Protein AF-A0A7D6ZHT0-F1 (afdb_monomer)

Radius of gyration: 19.15 Å; Cα contacts (8 Å, |Δi|>4): 179; chains: 1; bounding box: 37×21×64 Å

Organism: NCBI:txid2755382

Secondary structure (DSSP, 8-state):
-HHHHHHHHHHHHHHHHHHHHHHHHHHHHHHHSPPP--HHHHHHTTHHHHHIIIIIHHHHHHHHHHHHHHHHHTSSSHHHHHHHHHHHHHHHHHHHHHHT-HHHHHH-HHHHHHHHHHHHHHHHHHHHHHHHHHHHT--HHHHHHHT--

Structure (mmCIF, N/CA/C/O backbone):
data_AF-A0A7D6ZHT0-F1
#
_entry.id   AF-A0A7D6ZHT0-F1
#
loop_
_atom_site.group_PDB
_atom_site.id
_atom_site.type_symbol
_atom_site.label_atom_id
_atom_site.label_alt_id
_atom_site.label_comp_id
_atom_site.label_asym_id
_atom_site.label_entity_id
_atom_site.label_seq_id
_atom_site.pdbx_PDB_ins_code
_atom_site.Cartn_x
_atom_site.Cartn_y
_atom_site.Cartn_z
_atom_site.occupancy
_atom_site.B_iso_or_equiv
_atom_site.auth_seq_id
_atom_site.auth_comp_id
_atom_site.auth_asym_id
_atom_site.auth_atom_id
_atom_site.pdbx_PDB_model_num
ATOM 1 N N . MET A 1 1 ? -15.022 3.829 30.082 1.00 58.12 1 MET A N 1
ATOM 2 C CA . MET A 1 1 ? -15.099 2.980 28.864 1.00 58.12 1 MET A CA 1
ATOM 3 C C . MET A 1 1 ? -14.595 3.657 27.580 1.00 58.12 1 MET A C 1
ATOM 5 O O . MET A 1 1 ? -14.120 2.932 26.717 1.00 58.12 1 MET A O 1
ATOM 9 N N . GLY A 1 2 ? -14.635 4.992 27.432 1.00 72.56 2 GLY A N 1
ATOM 10 C CA . GLY A 1 2 ? -14.223 5.669 26.185 1.00 72.56 2 GLY A CA 1
ATOM 11 C C . GLY A 1 2 ? -12.719 5.663 25.857 1.00 72.56 2 GLY A C 1
ATOM 12 O O . GLY A 1 2 ? -12.362 5.603 24.688 1.00 72.56 2 GLY A O 1
ATOM 13 N N . TYR A 1 3 ? -11.839 5.655 26.864 1.00 78.50 3 TYR A N 1
ATOM 14 C CA . TYR A 1 3 ? -10.386 5.805 26.671 1.00 78.50 3 TYR A CA 1
ATOM 15 C C . TYR A 1 3 ? -9.747 4.701 25.805 1.00 78.50 3 TYR A C 1
ATOM 17 O O . TYR A 1 3 ? -9.075 4.996 24.822 1.00 78.50 3 TYR A O 1
ATOM 25 N N . PHE A 1 4 ? -10.026 3.425 26.096 1.00 78.12 4 PHE A N 1
ATOM 26 C CA . PHE A 1 4 ? -9.473 2.295 25.330 1.00 78.12 4 PHE A CA 1
ATOM 27 C C . PHE A 1 4 ? -9.985 2.233 23.885 1.00 78.12 4 PHE A C 1
ATOM 29 O O . PHE A 1 4 ? -9.221 1.898 22.986 1.00 78.12 4 PHE A O 1
ATOM 36 N N . ARG A 1 5 ? -11.247 2.620 23.647 1.00 80.50 5 ARG A N 1
ATOM 37 C CA . ARG A 1 5 ? -11.791 2.753 22.286 1.00 80.50 5 ARG A CA 1
ATOM 38 C C . ARG A 1 5 ? -11.095 3.868 21.507 1.00 80.50 5 ARG A C 1
ATOM 40 O O . ARG A 1 5 ? -10.818 3.693 20.327 1.00 80.50 5 ARG A O 1
ATOM 47 N N . GLY A 1 6 ? -10.776 4.978 22.176 1.00 84.12 6 GLY A N 1
ATOM 48 C CA . GLY A 1 6 ? -9.984 6.062 21.596 1.00 84.12 6 GLY A CA 1
ATOM 49 C C . GLY A 1 6 ? -8.575 5.614 21.199 1.00 84.12 6 GLY A C 1
ATOM 50 O O . GLY A 1 6 ? -8.137 5.916 20.094 1.00 84.12 6 GLY A O 1
ATOM 51 N N . ILE A 1 7 ? -7.895 4.837 22.052 1.00 86.38 7 ILE A N 1
ATOM 52 C CA . ILE A 1 7 ? -6.563 4.284 21.747 1.00 86.38 7 ILE A CA 1
ATOM 53 C C . ILE A 1 7 ? -6.622 3.305 20.573 1.00 86.38 7 ILE A C 1
ATOM 55 O O . ILE A 1 7 ? -5.820 3.423 19.651 1.00 86.38 7 ILE A O 1
ATOM 59 N N . ALA A 1 8 ? -7.563 2.357 20.587 1.00 85.69 8 ALA A N 1
ATOM 60 C CA . ALA A 1 8 ? -7.713 1.388 19.504 1.00 85.69 8 ALA A CA 1
ATOM 61 C C . ALA A 1 8 ? -7.961 2.095 18.162 1.00 85.69 8 ALA A C 1
ATOM 63 O O . ALA A 1 8 ? -7.265 1.833 17.184 1.00 85.69 8 ALA A O 1
ATOM 64 N N . TYR A 1 9 ? -8.869 3.072 18.137 1.00 87.44 9 TYR A N 1
ATOM 65 C CA . TYR A 1 9 ? -9.110 3.881 16.945 1.00 87.44 9 TYR A CA 1
ATOM 66 C C . TYR A 1 9 ? -7.867 4.675 16.511 1.00 87.44 9 TYR A C 1
ATOM 68 O O . TYR A 1 9 ? -7.529 4.687 15.332 1.00 87.44 9 TYR A O 1
ATOM 76 N N . GLY A 1 10 ? -7.139 5.283 17.453 1.00 88.25 10 GLY A N 1
ATOM 77 C CA . GLY A 1 10 ? -5.895 5.998 17.161 1.00 88.25 10 GLY A CA 1
ATOM 78 C C . GLY A 1 10 ? -4.826 5.101 16.527 1.00 88.25 10 GLY A C 1
ATOM 79 O O . GLY A 1 10 ? -4.208 5.491 15.539 1.00 88.25 10 GLY A O 1
ATOM 80 N N . LEU A 1 11 ? -4.653 3.879 17.042 1.00 89.50 11 LEU A N 1
ATOM 81 C CA . LEU A 1 11 ? -3.749 2.875 16.471 1.00 89.50 11 LEU A CA 1
ATOM 82 C C . LEU A 1 11 ? -4.195 2.457 15.066 1.00 89.50 11 LEU A C 1
ATOM 84 O O . LEU A 1 11 ? -3.386 2.436 14.146 1.00 89.50 11 LEU A O 1
ATOM 88 N N . GLN A 1 12 ? -5.483 2.187 14.870 1.00 89.19 12 GLN A N 1
ATOM 89 C CA . GLN A 1 12 ? -6.032 1.844 13.558 1.00 89.19 12 GLN A CA 1
ATOM 90 C C . GLN A 1 12 ? -5.763 2.951 12.525 1.00 89.19 12 GLN A C 1
ATOM 92 O O . GLN A 1 12 ? -5.231 2.679 11.450 1.00 89.19 12 GLN A O 1
ATOM 97 N N . VAL A 1 13 ? -6.070 4.205 12.868 1.00 91.38 13 VAL A N 1
ATOM 98 C CA . VAL A 1 13 ? -5.826 5.371 12.007 1.00 91.38 13 VAL A CA 1
ATOM 99 C C . VAL A 1 13 ? -4.336 5.519 11.699 1.00 91.38 13 VAL A C 1
ATOM 101 O O . VAL A 1 13 ? -3.974 5.734 10.543 1.00 91.38 13 VAL A O 1
ATOM 104 N N . ALA A 1 14 ? -3.464 5.349 12.697 1.00 92.19 14 ALA A N 1
ATOM 105 C CA . ALA A 1 14 ? -2.019 5.379 12.492 1.00 92.19 14 ALA A CA 1
ATOM 106 C C . ALA A 1 14 ? -1.557 4.275 11.528 1.00 92.19 14 ALA A C 1
ATOM 108 O O . ALA A 1 14 ? -0.835 4.565 10.577 1.00 92.19 14 ALA A O 1
ATOM 109 N N . GLY A 1 15 ? -2.019 3.034 11.714 1.00 87.62 15 GLY A N 1
ATOM 110 C CA . GLY A 1 15 ? -1.731 1.917 10.810 1.00 87.62 15 GLY A CA 1
ATOM 111 C C . GLY A 1 15 ? -2.152 2.216 9.369 1.00 87.62 15 GLY A C 1
ATOM 112 O O . GLY A 1 15 ? -1.363 2.031 8.444 1.00 87.62 15 GLY A O 1
ATOM 113 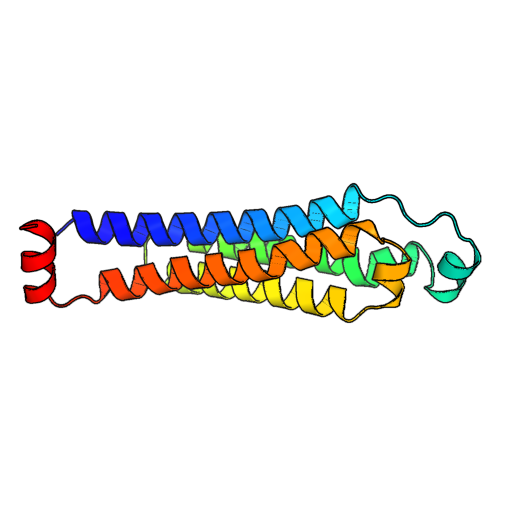N N . THR A 1 16 ? -3.350 2.773 9.178 1.00 91.75 16 THR A N 1
ATOM 114 C CA . THR A 1 16 ? -3.842 3.198 7.860 1.00 91.75 16 THR A CA 1
ATOM 115 C C . THR A 1 16 ? -2.935 4.249 7.219 1.00 91.75 16 THR A C 1
ATOM 117 O O . THR A 1 16 ? -2.551 4.102 6.060 1.00 91.75 16 THR A O 1
ATOM 120 N N . TRP A 1 17 ? -2.536 5.287 7.960 1.00 94.75 17 TRP A N 1
ATOM 121 C CA . TRP A 1 17 ? -1.643 6.323 7.431 1.00 94.75 17 TRP A CA 1
ATOM 122 C C . TRP A 1 17 ? -0.250 5.794 7.087 1.00 94.75 17 TRP A C 1
ATOM 124 O O . TRP A 1 17 ? 0.321 6.213 6.081 1.00 94.75 17 TRP A O 1
ATOM 134 N N . ILE A 1 18 ? 0.283 4.845 7.863 1.00 92.56 18 ILE A N 1
ATOM 135 C CA . ILE A 1 18 ? 1.560 4.187 7.552 1.00 92.56 18 ILE A CA 1
ATOM 136 C C . ILE A 1 18 ? 1.443 3.393 6.241 1.00 92.56 18 ILE A C 1
ATOM 138 O O . ILE A 1 18 ? 2.337 3.480 5.399 1.00 92.56 18 ILE A O 1
ATOM 142 N N . ALA A 1 19 ? 0.334 2.675 6.021 1.00 90.44 19 ALA A N 1
ATOM 143 C CA . ALA A 1 19 ? 0.094 1.958 4.766 1.00 90.44 19 ALA A CA 1
ATOM 144 C C . ALA A 1 19 ? 0.001 2.916 3.565 1.00 90.44 19 ALA A C 1
ATOM 146 O O . ALA A 1 19 ? 0.626 2.678 2.530 1.00 90.44 19 ALA A O 1
ATOM 147 N N . VAL A 1 20 ? -0.716 4.036 3.717 1.00 93.31 20 VAL A N 1
ATOM 148 C CA . VAL A 1 20 ? -0.814 5.089 2.690 1.00 93.31 20 VAL A CA 1
ATOM 149 C C . VAL A 1 20 ? 0.556 5.699 2.393 1.00 93.31 20 VAL A C 1
ATOM 151 O O . VAL A 1 20 ? 0.905 5.879 1.227 1.00 93.31 20 VAL A O 1
ATOM 154 N N . ALA A 1 21 ? 1.368 5.969 3.417 1.00 92.06 21 ALA A N 1
ATOM 155 C CA . ALA A 1 21 ? 2.731 6.462 3.239 1.00 92.06 21 ALA A CA 1
ATOM 156 C C . ALA A 1 21 ? 3.615 5.448 2.492 1.00 92.06 21 ALA A C 1
ATOM 158 O O . ALA A 1 21 ? 4.396 5.836 1.622 1.00 92.06 21 ALA A O 1
ATOM 159 N N . GLY A 1 22 ? 3.453 4.151 2.777 1.00 90.44 22 GLY A N 1
ATOM 160 C CA . GLY A 1 22 ? 4.093 3.073 2.025 1.00 90.44 22 GLY A CA 1
ATOM 161 C C . GLY A 1 22 ? 3.716 3.105 0.542 1.00 90.44 22 GLY A C 1
ATOM 162 O O . GLY A 1 22 ? 4.593 3.148 -0.318 1.00 90.44 22 GLY A O 1
ATOM 163 N N . TRP A 1 23 ? 2.420 3.186 0.229 1.00 94.88 23 TRP A N 1
ATOM 164 C CA . TRP A 1 23 ? 1.944 3.309 -1.153 1.00 94.88 23 TRP A CA 1
ATOM 165 C C . TRP A 1 23 ? 2.467 4.568 -1.862 1.00 94.88 23 TRP A C 1
ATOM 167 O O . TRP A 1 23 ? 2.850 4.528 -3.035 1.00 94.88 23 TRP A O 1
ATOM 177 N N . GLY A 1 24 ? 2.521 5.685 -1.134 1.00 92.12 24 GLY A N 1
ATOM 178 C CA . GLY A 1 24 ? 3.073 6.949 -1.611 1.00 92.12 24 GLY A CA 1
ATOM 179 C C . GLY A 1 24 ? 4.560 6.852 -1.948 1.00 92.12 24 GLY A C 1
ATOM 180 O O . GLY A 1 24 ? 4.980 7.412 -2.955 1.00 92.12 24 GLY A O 1
ATOM 181 N N . ARG A 1 25 ? 5.353 6.092 -1.179 1.00 91.25 25 ARG A N 1
ATOM 182 C CA . ARG A 1 25 ? 6.766 5.838 -1.508 1.00 91.25 25 ARG A CA 1
ATOM 183 C C . ARG A 1 25 ? 6.947 5.043 -2.791 1.00 91.25 25 ARG A C 1
ATOM 185 O O . ARG A 1 25 ? 7.825 5.389 -3.576 1.00 91.25 25 ARG A O 1
ATOM 192 N N . ILE A 1 26 ? 6.109 4.034 -3.034 1.00 89.88 26 ILE A N 1
ATOM 193 C CA . ILE A 1 26 ? 6.124 3.308 -4.313 1.00 89.88 26 ILE A CA 1
ATOM 194 C C . ILE A 1 26 ? 5.849 4.286 -5.460 1.00 89.88 26 ILE A C 1
ATOM 196 O O . ILE A 1 26 ? 6.611 4.330 -6.422 1.00 89.88 26 ILE A O 1
ATOM 200 N N . GLY A 1 27 ? 4.817 5.125 -5.327 1.00 90.31 27 GLY A N 1
ATOM 201 C CA . GLY A 1 27 ? 4.508 6.164 -6.314 1.00 90.31 27 GLY A CA 1
ATOM 202 C C . GLY A 1 27 ? 5.665 7.145 -6.510 1.00 90.31 27 GLY A C 1
ATOM 203 O O . GLY A 1 27 ? 6.093 7.398 -7.630 1.00 90.31 27 GLY A O 1
ATOM 204 N N . MET A 1 28 ? 6.258 7.647 -5.431 1.00 88.12 28 MET A N 1
ATOM 205 C CA . MET A 1 28 ? 7.421 8.527 -5.523 1.00 88.12 28 MET A CA 1
ATOM 206 C C . MET A 1 28 ? 8.572 7.842 -6.272 1.00 88.12 28 MET A C 1
ATOM 208 O O . MET A 1 28 ? 9.134 8.434 -7.189 1.00 88.12 28 MET A O 1
ATOM 212 N N . GLY A 1 29 ? 8.876 6.582 -5.957 1.00 85.81 29 GLY A N 1
ATOM 213 C CA . GLY A 1 29 ? 9.887 5.798 -6.663 1.00 85.81 29 GLY A CA 1
ATOM 214 C C . GLY A 1 29 ? 9.595 5.641 -8.154 1.00 85.81 29 GLY A C 1
ATOM 215 O O . GLY A 1 29 ? 10.514 5.759 -8.958 1.00 85.81 29 GLY A O 1
ATOM 216 N N . LEU A 1 30 ? 8.333 5.444 -8.537 1.00 86.12 30 LEU A N 1
ATOM 217 C CA . LEU A 1 30 ? 7.942 5.327 -9.942 1.00 86.12 30 LEU A CA 1
ATOM 218 C C . LEU A 1 30 ? 8.100 6.656 -10.692 1.00 86.12 30 LEU A C 1
ATOM 220 O O . LEU A 1 30 ? 8.762 6.691 -11.720 1.00 86.12 30 LEU A O 1
ATOM 224 N N . TRP A 1 31 ? 7.555 7.757 -10.169 1.00 85.94 31 TRP A N 1
ATOM 225 C CA . TRP A 1 31 ? 7.499 9.032 -10.901 1.00 85.94 31 TRP A CA 1
ATOM 226 C C . TRP A 1 31 ? 8.738 9.922 -10.761 1.00 85.94 31 TRP A C 1
ATOM 228 O O . TRP A 1 31 ? 8.942 10.798 -11.600 1.00 85.94 31 TRP A O 1
ATOM 238 N N . THR A 1 32 ? 9.547 9.758 -9.710 1.00 84.88 32 THR A N 1
ATOM 239 C CA . THR A 1 32 ? 10.708 10.641 -9.466 1.00 84.88 32 THR A CA 1
ATOM 240 C C . THR A 1 32 ? 12.043 10.019 -9.861 1.00 84.88 32 THR A C 1
ATOM 242 O O . THR A 1 32 ? 13.010 10.748 -10.095 1.00 84.88 32 THR A O 1
ATOM 245 N N . THR A 1 33 ? 12.111 8.691 -9.984 1.00 82.19 33 THR A N 1
ATOM 246 C CA . THR A 1 33 ? 13.336 8.011 -10.412 1.00 82.19 33 THR A CA 1
ATOM 247 C C . THR A 1 33 ? 13.508 8.158 -11.917 1.00 82.19 33 THR A C 1
ATOM 249 O O . THR A 1 33 ? 12.595 7.883 -12.694 1.00 82.19 33 THR A O 1
ATOM 252 N N . ARG A 1 34 ? 14.700 8.580 -12.345 1.00 78.75 34 ARG A N 1
ATOM 253 C CA . ARG A 1 34 ? 15.022 8.660 -13.770 1.00 78.75 34 ARG A CA 1
ATOM 254 C C . ARG A 1 34 ? 15.256 7.254 -14.331 1.00 78.75 34 ARG A C 1
ATOM 256 O O . ARG A 1 34 ? 16.009 6.498 -13.714 1.00 78.75 34 ARG A O 1
ATOM 263 N N . PRO A 1 35 ? 14.661 6.919 -15.487 1.00 78.38 35 PRO A N 1
ATOM 264 C CA . PRO A 1 35 ? 15.022 5.723 -16.232 1.00 78.38 35 PRO A CA 1
ATOM 265 C C . PRO A 1 35 ? 16.516 5.686 -16.554 1.00 78.38 35 PRO A C 1
ATOM 267 O O . PRO A 1 35 ? 17.141 6.737 -16.737 1.00 78.38 35 PRO A O 1
ATOM 270 N N . THR A 1 36 ? 17.084 4.486 -16.660 1.00 74.69 36 THR A N 1
ATOM 271 C CA . THR A 1 36 ? 18.435 4.324 -17.206 1.00 74.69 36 THR A CA 1
ATOM 272 C C . THR A 1 36 ? 18.507 4.860 -18.640 1.00 74.69 36 THR A C 1
ATOM 274 O O . THR A 1 36 ? 17.579 4.685 -19.426 1.00 74.69 36 THR A O 1
ATOM 277 N N . ALA A 1 37 ? 19.615 5.520 -18.984 1.00 70.88 37 ALA A N 1
ATOM 278 C CA . ALA A 1 37 ? 19.878 6.015 -20.338 1.00 70.88 37 ALA A CA 1
ATOM 279 C C . ALA A 1 37 ? 20.547 4.957 -21.238 1.00 70.88 37 ALA A C 1
ATOM 281 O O . ALA A 1 37 ? 20.950 5.275 -22.354 1.00 70.88 37 ALA 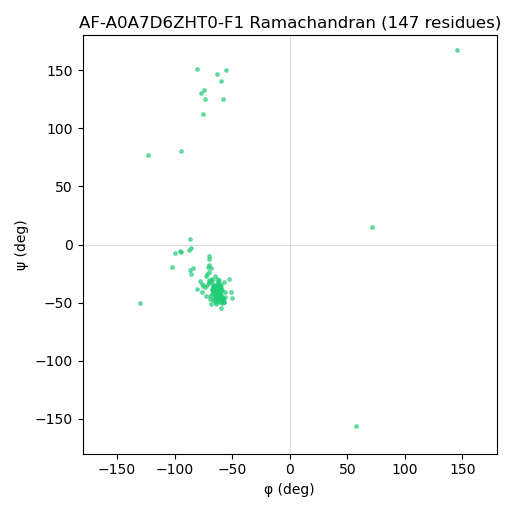A O 1
ATOM 282 N N . ASP A 1 38 ? 20.708 3.727 -20.739 1.00 77.00 38 ASP A N 1
ATOM 283 C CA . ASP A 1 38 ? 21.318 2.619 -21.470 1.00 77.00 38 ASP A CA 1
ATOM 284 C C . ASP A 1 38 ? 20.344 2.053 -22.529 1.00 77.00 38 ASP A C 1
ATOM 286 O O . ASP A 1 38 ? 19.332 1.443 -22.159 1.00 77.00 38 ASP A O 1
ATOM 290 N N . PRO A 1 39 ? 20.635 2.209 -23.836 1.00 69.62 39 PRO A N 1
ATOM 291 C CA . PRO A 1 39 ? 19.754 1.759 -24.912 1.00 69.62 39 PRO A CA 1
ATOM 292 C C . PRO A 1 39 ? 19.553 0.240 -24.941 1.00 69.62 39 PRO A C 1
ATOM 294 O O . PRO A 1 39 ? 18.499 -0.225 -25.367 1.00 69.62 39 PRO A O 1
ATOM 297 N N . LEU A 1 40 ? 20.543 -0.544 -24.495 1.00 74.56 40 LEU A N 1
ATOM 298 C CA . LEU A 1 40 ? 20.452 -2.009 -24.501 1.00 74.56 40 LEU A CA 1
ATOM 299 C C . LEU A 1 40 ? 19.394 -2.498 -23.507 1.00 74.56 40 LEU A C 1
ATOM 301 O O . LEU A 1 40 ? 18.565 -3.339 -23.849 1.00 74.56 40 LEU A O 1
ATOM 305 N N . ARG A 1 41 ? 19.358 -1.900 -22.311 1.00 67.62 41 ARG A N 1
ATOM 306 C CA . ARG A 1 41 ? 18.355 -2.220 -21.283 1.00 67.62 41 ARG A CA 1
ATOM 307 C C . ARG A 1 41 ? 16.953 -1.747 -21.652 1.00 67.62 41 ARG A C 1
ATOM 309 O O . ARG A 1 41 ? 15.978 -2.403 -21.289 1.00 67.62 41 ARG A O 1
ATOM 316 N N . ASP A 1 42 ? 16.844 -0.633 -22.375 1.00 69.62 42 ASP A N 1
ATOM 317 C CA . ASP A 1 42 ? 15.557 -0.143 -22.875 1.00 69.62 42 ASP A CA 1
ATOM 318 C C . ASP A 1 42 ? 14.981 -1.095 -23.944 1.00 69.62 42 ASP A C 1
ATOM 320 O O . ASP A 1 42 ? 13.796 -1.413 -23.899 1.00 69.62 42 ASP A O 1
ATOM 324 N N . LEU A 1 43 ? 15.802 -1.656 -24.843 1.00 69.81 43 LEU A N 1
ATOM 325 C CA . LEU A 1 43 ? 15.322 -2.631 -25.835 1.00 69.81 43 LEU A CA 1
ATOM 326 C C . LEU A 1 43 ? 14.991 -4.010 -25.235 1.00 69.81 43 LEU A C 1
ATOM 328 O O . LEU A 1 43 ? 13.952 -4.578 -25.571 1.00 69.81 43 LEU A O 1
ATOM 332 N N . GLU A 1 44 ? 15.835 -4.554 -24.354 1.00 67.00 44 GLU A N 1
ATOM 333 C CA . GLU A 1 44 ? 15.631 -5.894 -23.769 1.00 67.00 44 GLU A CA 1
ATOM 334 C C . GLU A 1 44 ? 14.411 -5.962 -22.838 1.00 67.00 44 GLU A C 1
ATOM 336 O O . GLU A 1 44 ? 13.743 -6.994 -22.752 1.00 67.00 44 GLU A O 1
ATOM 341 N N . GLY A 1 45 ? 14.082 -4.857 -22.164 1.00 58.50 45 GLY A N 1
ATOM 342 C CA . GLY A 1 45 ? 12.947 -4.773 -21.246 1.00 58.50 45 GLY A CA 1
ATOM 343 C C . GLY A 1 45 ? 11.601 -4.448 -21.899 1.00 58.50 45 GLY A C 1
ATOM 344 O O . GLY A 1 45 ? 10.605 -4.379 -21.183 1.00 58.50 45 GLY A O 1
ATOM 345 N N . GLY A 1 46 ? 11.544 -4.208 -23.217 1.00 65.94 46 GLY A N 1
ATOM 346 C CA . GLY A 1 46 ? 10.366 -3.624 -23.886 1.00 65.94 46 GLY A CA 1
ATOM 347 C C . GLY A 1 46 ? 10.148 -2.134 -23.567 1.00 65.94 46 GLY A C 1
ATOM 348 O O . GLY A 1 46 ? 9.064 -1.587 -23.795 1.00 65.94 46 GLY A O 1
ATOM 349 N N . GLY A 1 47 ? 11.183 -1.502 -23.016 1.00 70.56 47 GLY A N 1
ATOM 350 C CA . GLY A 1 47 ? 11.324 -0.085 -22.724 1.00 70.56 47 GLY A CA 1
ATOM 351 C C . GLY A 1 47 ? 10.265 0.517 -21.812 1.00 70.56 47 GLY A C 1
ATOM 352 O O . GLY A 1 47 ? 9.588 -0.158 -21.026 1.00 70.56 47 GLY A O 1
ATOM 353 N N . SER A 1 48 ? 10.097 1.831 -21.952 1.00 72.25 48 SER A N 1
ATOM 354 C CA . SER A 1 48 ? 9.087 2.614 -21.227 1.00 72.25 48 SER A CA 1
ATOM 355 C C . SER A 1 48 ? 7.661 2.050 -21.349 1.00 72.25 48 SER A C 1
ATOM 357 O O . SER A 1 48 ? 6.874 2.168 -20.409 1.00 72.25 48 SER A O 1
ATOM 359 N N . PHE A 1 49 ? 7.328 1.381 -22.460 1.00 76.12 49 PHE A N 1
ATOM 360 C CA . PHE A 1 49 ? 6.010 0.783 -22.679 1.00 76.12 49 PHE A CA 1
ATOM 361 C C . PHE A 1 49 ? 5.756 -0.426 -21.771 1.00 76.12 49 PHE A C 1
ATOM 363 O O . PHE A 1 49 ? 4.709 -0.505 -21.124 1.00 76.12 49 PHE A O 1
ATOM 370 N N . ALA A 1 50 ? 6.712 -1.352 -21.665 1.00 77.25 50 ALA A N 1
ATOM 371 C CA . ALA A 1 50 ? 6.575 -2.505 -20.781 1.00 77.25 50 ALA A CA 1
ATOM 372 C C . ALA A 1 50 ? 6.501 -2.084 -19.307 1.00 77.25 50 ALA A C 1
ATOM 374 O O . ALA A 1 50 ? 5.683 -2.621 -18.561 1.00 77.25 50 ALA A O 1
ATOM 375 N N . ALA A 1 51 ? 7.290 -1.087 -18.893 1.00 76.00 51 ALA A N 1
ATOM 376 C CA . ALA A 1 51 ? 7.187 -0.510 -17.554 1.00 76.00 51 ALA A CA 1
ATOM 377 C C . ALA A 1 51 ? 5.812 0.147 -17.317 1.00 76.00 51 ALA A C 1
ATOM 379 O O . ALA A 1 51 ? 5.196 -0.066 -16.267 1.00 76.00 51 ALA A O 1
ATOM 380 N N . ALA A 1 52 ? 5.290 0.889 -18.301 1.00 79.88 52 ALA A N 1
ATOM 381 C CA . ALA A 1 52 ? 3.977 1.527 -18.223 1.00 79.88 52 ALA A CA 1
ATOM 382 C C . ALA A 1 52 ? 2.840 0.506 -18.046 1.00 79.88 52 ALA A C 1
ATOM 384 O O . ALA A 1 52 ? 1.994 0.656 -17.164 1.00 79.88 52 ALA A O 1
ATOM 385 N N . VAL A 1 53 ? 2.839 -0.565 -18.842 1.00 84.12 53 VAL A N 1
ATOM 386 C CA . VAL A 1 53 ? 1.778 -1.582 -18.804 1.00 84.12 53 VAL A CA 1
ATOM 387 C C . VAL A 1 53 ? 1.917 -2.508 -17.598 1.00 84.12 53 VAL A C 1
ATOM 389 O O . VAL A 1 53 ? 0.914 -2.843 -16.973 1.00 84.12 53 VAL A O 1
ATOM 392 N N . GLN A 1 54 ? 3.136 -2.924 -17.245 1.00 85.75 54 GLN A N 1
ATOM 393 C CA . GLN A 1 54 ? 3.335 -3.907 -16.178 1.00 85.75 54 GLN A CA 1
ATOM 394 C C . GLN A 1 54 ? 3.360 -3.301 -14.779 1.00 85.75 54 GLN A C 1
ATOM 396 O O . GLN A 1 54 ? 3.147 -4.040 -13.829 1.00 85.75 54 GLN A O 1
ATOM 401 N N . VAL A 1 55 ? 3.620 -2.001 -14.612 1.00 87.06 55 VAL A N 1
ATOM 402 C CA . VAL A 1 55 ? 3.751 -1.414 -13.267 1.00 87.06 55 VAL A CA 1
ATOM 403 C C . VAL A 1 55 ? 2.905 -0.167 -13.085 1.00 87.06 55 VAL A C 1
ATOM 405 O O . VAL A 1 55 ? 2.128 -0.123 -12.134 1.00 87.06 55 VAL A O 1
ATOM 408 N N . TYR A 1 56 ? 2.972 0.812 -13.992 1.00 88.69 56 TYR A N 1
ATOM 409 C CA . TYR A 1 56 ? 2.194 2.048 -13.827 1.00 88.69 56 TYR A CA 1
ATOM 410 C C . TYR A 1 56 ? 0.688 1.803 -13.900 1.00 88.69 56 TYR A C 1
ATOM 412 O O . TYR A 1 56 ? -0.052 2.298 -13.052 1.00 88.69 56 TYR A O 1
ATOM 420 N N . LEU A 1 57 ? 0.219 1.026 -14.877 1.00 91.25 57 LEU A N 1
ATOM 421 C CA . LEU A 1 57 ? -1.207 0.746 -15.026 1.00 91.25 57 LEU A CA 1
ATOM 422 C C . LEU A 1 57 ? -1.762 -0.037 -13.812 1.00 91.25 57 LEU A C 1
ATOM 424 O O . LEU A 1 57 ? -2.728 0.433 -13.208 1.00 91.25 57 LEU A O 1
ATOM 428 N N . PRO A 1 58 ? -1.138 -1.146 -13.362 1.00 92.62 58 PRO A N 1
ATOM 429 C CA . PRO A 1 58 ? -1.502 -1.807 -12.111 1.00 92.62 58 PRO A CA 1
ATOM 430 C C . PRO A 1 58 ? -1.444 -0.886 -10.895 1.00 92.62 58 PRO A C 1
ATOM 432 O O . PRO A 1 58 ? -2.353 -0.929 -10.074 1.00 92.62 58 PRO A O 1
ATOM 435 N N . TYR A 1 59 ? -0.427 -0.026 -10.787 1.00 93.25 59 TYR A N 1
ATOM 436 C CA . TYR A 1 59 ? -0.338 0.944 -9.699 1.00 93.25 59 TYR A CA 1
ATOM 437 C C . TYR A 1 59 ? -1.531 1.907 -9.704 1.00 93.25 59 TYR A C 1
ATOM 439 O O . TYR A 1 59 ? -2.131 2.147 -8.661 1.00 93.25 59 TYR A O 1
ATOM 447 N N . LEU A 1 60 ? -1.935 2.442 -10.858 1.00 93.56 60 LEU A N 1
ATOM 448 C CA . LEU A 1 60 ? -3.088 3.345 -10.945 1.00 93.56 60 LEU A CA 1
ATOM 449 C C . LEU A 1 60 ? -4.398 2.637 -10.581 1.00 93.56 60 LEU A C 1
ATOM 451 O O . LEU A 1 60 ? -5.191 3.172 -9.806 1.00 93.56 60 LEU A O 1
ATOM 455 N N . VAL A 1 61 ? -4.601 1.416 -11.080 1.00 94.44 61 VAL A N 1
ATOM 456 C CA . VAL A 1 61 ? -5.787 0.608 -10.758 1.00 94.44 61 VAL A CA 1
ATOM 457 C C . VAL A 1 61 ? -5.832 0.290 -9.262 1.00 94.44 61 VAL A C 1
ATOM 459 O O . VAL A 1 61 ? -6.844 0.522 -8.601 1.00 94.44 61 VAL A O 1
ATOM 462 N N . LEU A 1 62 ? -4.719 -0.177 -8.699 1.00 94.75 62 LEU A N 1
ATOM 463 C CA . LEU A 1 62 ? -4.627 -0.513 -7.282 1.00 94.75 62 LEU A CA 1
ATOM 464 C C . LEU A 1 62 ? -4.655 0.718 -6.379 1.00 94.75 62 LEU A C 1
ATOM 466 O O . LEU A 1 62 ? -5.089 0.598 -5.240 1.00 94.75 62 LEU A O 1
ATOM 470 N N . SER A 1 63 ? -4.284 1.904 -6.867 1.00 94.25 63 SER A N 1
ATOM 471 C CA . SER A 1 63 ? -4.404 3.148 -6.098 1.00 94.25 63 SER A CA 1
ATOM 472 C C . SER A 1 63 ? -5.854 3.429 -5.715 1.00 94.25 63 SER A C 1
ATOM 474 O O . SER A 1 63 ? -6.108 3.858 -4.593 1.00 94.25 63 SER A O 1
ATOM 476 N N . ALA A 1 64 ? -6.816 3.122 -6.592 1.00 94.38 64 ALA A N 1
ATOM 477 C CA . ALA A 1 64 ? -8.234 3.221 -6.255 1.00 94.38 64 ALA A CA 1
ATOM 478 C C . ALA A 1 64 ? -8.625 2.221 -5.151 1.00 94.38 64 ALA A C 1
ATOM 480 O O . ALA A 1 64 ? -9.336 2.581 -4.212 1.00 94.38 64 ALA A O 1
ATOM 481 N N . CYS A 1 65 ? -8.113 0.987 -5.212 1.00 94.62 65 CYS A N 1
ATOM 482 C CA . CYS A 1 65 ? -8.335 -0.021 -4.172 1.00 94.62 65 CYS A CA 1
ATOM 483 C C . CYS A 1 65 ? -7.717 0.393 -2.828 1.00 94.62 65 CYS A C 1
ATOM 485 O O . CYS A 1 65 ? -8.386 0.319 -1.799 1.00 94.62 65 CYS A O 1
ATOM 487 N N . VAL A 1 66 ? -6.468 0.869 -2.831 1.00 92.94 66 VAL A N 1
ATOM 488 C CA . VAL A 1 66 ? -5.767 1.364 -1.638 1.00 92.94 66 VAL A CA 1
ATOM 489 C C . VAL A 1 66 ? -6.492 2.574 -1.059 1.00 92.94 66 VAL A C 1
ATOM 491 O O . VAL A 1 66 ? -6.682 2.629 0.151 1.00 92.94 66 VAL A O 1
ATOM 494 N N . ALA A 1 67 ? -6.968 3.503 -1.892 1.00 94.38 67 ALA A N 1
ATOM 495 C CA . ALA A 1 67 ? -7.768 4.638 -1.440 1.00 94.38 67 ALA A CA 1
ATOM 496 C C . ALA A 1 67 ? -9.082 4.184 -0.785 1.00 94.38 67 ALA A C 1
ATOM 498 O O . ALA A 1 67 ? -9.421 4.660 0.296 1.00 94.38 67 ALA A O 1
ATOM 499 N N . GLY A 1 68 ? -9.793 3.223 -1.385 1.00 95.75 68 GLY A N 1
ATOM 500 C CA . GLY A 1 68 ? -11.009 2.648 -0.804 1.00 95.75 68 GLY A CA 1
ATOM 501 C C . GLY A 1 68 ? -10.756 1.971 0.546 1.00 95.75 68 GLY A C 1
ATOM 502 O O . GLY A 1 68 ? -11.483 2.216 1.509 1.00 95.75 68 GLY A O 1
ATOM 503 N N . LEU A 1 69 ? -9.688 1.174 0.645 1.00 92.88 69 LEU A N 1
ATOM 504 C CA . LEU A 1 69 ? -9.270 0.527 1.892 1.00 92.88 69 LEU A CA 1
ATOM 505 C C . LEU A 1 69 ? -8.803 1.539 2.941 1.00 92.88 69 LEU A C 1
ATOM 507 O O . LEU A 1 69 ? -9.087 1.354 4.119 1.00 92.88 69 LEU A O 1
ATOM 511 N N . ALA A 1 70 ? -8.144 2.624 2.532 1.00 92.50 70 ALA A N 1
ATOM 512 C CA . ALA A 1 70 ? -7.742 3.696 3.430 1.00 92.50 70 ALA A CA 1
ATOM 513 C C . ALA A 1 70 ? -8.962 4.429 3.993 1.00 92.50 70 ALA A C 1
ATOM 515 O O . ALA A 1 70 ? -9.073 4.577 5.205 1.00 92.50 70 ALA A O 1
ATOM 516 N N . VAL A 1 71 ? -9.923 4.815 3.147 1.00 94.88 71 VAL A N 1
ATOM 517 C CA . VAL A 1 71 ? -11.177 5.438 3.599 1.00 94.88 71 VAL A CA 1
ATOM 518 C C . VAL A 1 71 ? -11.921 4.506 4.554 1.00 94.88 71 VAL A C 1
ATOM 520 O O . VAL A 1 71 ? -12.305 4.933 5.640 1.00 94.88 71 VAL A O 1
ATOM 523 N N . ALA A 1 72 ? -12.058 3.223 4.207 1.00 92.31 72 ALA A N 1
ATOM 524 C CA . ALA A 1 72 ? -12.670 2.230 5.086 1.00 92.31 72 ALA A CA 1
ATOM 525 C C . ALA A 1 72 ? -11.897 2.079 6.409 1.00 92.31 72 ALA A C 1
ATOM 527 O O . ALA A 1 72 ? -12.512 2.061 7.473 1.00 92.31 72 ALA A O 1
ATOM 528 N N . GLY A 1 73 ? -10.564 2.055 6.365 1.00 88.19 73 GLY A N 1
ATOM 529 C CA . GLY A 1 73 ? -9.669 1.977 7.523 1.00 88.19 73 GLY A CA 1
ATOM 530 C C . GLY A 1 73 ? -9.624 3.237 8.391 1.00 88.19 73 GLY A C 1
ATOM 531 O O . GLY A 1 73 ? -9.065 3.199 9.485 1.00 88.19 73 GLY A O 1
ATOM 532 N N . LEU A 1 74 ? -10.217 4.346 7.946 1.00 91.94 74 LEU A N 1
ATOM 533 C CA . LEU A 1 74 ? -10.424 5.557 8.748 1.00 91.94 74 LEU A CA 1
ATOM 534 C C . LEU A 1 74 ? -11.809 5.595 9.410 1.00 91.94 7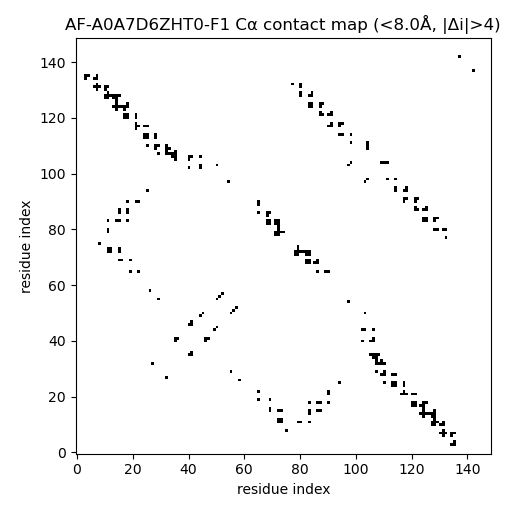4 LEU A C 1
ATOM 536 O O . LEU A 1 74 ? -12.074 6.479 10.220 1.00 91.94 74 LEU A O 1
ATOM 540 N N . THR A 1 75 ? -12.701 4.651 9.099 1.00 91.88 75 THR A N 1
ATOM 541 C CA . THR A 1 75 ? -14.014 4.584 9.751 1.00 91.88 75 THR A CA 1
ATOM 542 C C . THR A 1 75 ? -13.931 3.902 11.122 1.00 91.88 75 THR A C 1
ATOM 544 O O . THR A 1 75 ? -13.070 3.051 11.355 1.00 91.88 75 THR A O 1
ATOM 547 N N . PRO A 1 76 ? -14.808 4.255 12.075 1.00 85.06 76 PRO A N 1
ATOM 548 C CA . PRO A 1 76 ? -14.894 3.538 13.339 1.00 85.06 76 PRO A CA 1
ATOM 549 C C . PRO A 1 76 ? -15.575 2.176 13.141 1.00 85.06 76 PRO A C 1
ATOM 551 O O . PRO A 1 76 ? -16.706 2.100 12.665 1.00 85.06 76 PRO A O 1
ATOM 554 N N . GLY A 1 77 ? -14.923 1.090 13.562 1.00 81.38 77 GLY A N 1
ATOM 555 C CA . GLY A 1 77 ? -15.538 -0.239 13.614 1.00 81.38 77 GLY A CA 1
ATOM 556 C C . GLY A 1 77 ? -14.581 -1.385 13.291 1.00 81.38 77 GLY A C 1
ATOM 557 O O . GLY A 1 77 ? -13.496 -1.193 12.757 1.00 81.38 77 GLY A O 1
ATOM 558 N N . ARG A 1 78 ? -15.010 -2.619 13.577 1.00 76.94 78 ARG A N 1
ATOM 559 C CA . ARG A 1 78 ? -14.190 -3.827 13.354 1.00 76.94 78 ARG A CA 1
ATOM 560 C C . ARG A 1 78 ? -13.827 -4.065 11.887 1.00 76.94 78 ARG A C 1
ATOM 562 O O . ARG A 1 78 ? -12.749 -4.576 11.606 1.00 76.94 78 ARG A O 1
ATOM 569 N N . GLY A 1 79 ? -14.702 -3.680 10.956 1.00 84.00 79 GLY A N 1
ATOM 570 C CA . GLY A 1 79 ? -14.420 -3.781 9.519 1.00 84.00 79 GLY A CA 1
ATOM 571 C C . GLY A 1 79 ? -13.262 -2.883 9.074 1.00 84.00 79 GLY A C 1
ATOM 572 O O . GLY A 1 79 ? -12.546 -3.222 8.138 1.00 84.00 79 GLY A O 1
ATOM 573 N N . ALA A 1 80 ? -13.030 -1.781 9.784 1.00 87.69 80 ALA A N 1
ATOM 574 C CA . ALA A 1 80 ? -11.995 -0.823 9.442 1.00 87.69 80 ALA A CA 1
ATOM 575 C C . ALA A 1 80 ? -10.588 -1.331 9.790 1.00 87.69 80 ALA A C 1
ATOM 577 O O . ALA A 1 80 ? -9.669 -1.155 8.999 1.00 87.69 80 ALA A O 1
ATOM 578 N N . VAL A 1 81 ? -10.434 -2.072 10.895 1.00 88.00 81 VAL A N 1
ATOM 579 C CA . VAL A 1 81 ? -9.175 -2.771 11.214 1.00 88.00 81 VAL A CA 1
ATOM 580 C C . VAL A 1 81 ? -8.789 -3.733 10.091 1.00 88.00 81 VAL A C 1
ATOM 582 O O . VAL A 1 81 ? -7.652 -3.719 9.620 1.00 88.00 81 VAL A O 1
ATOM 585 N N . TRP A 1 82 ? -9.746 -4.533 9.612 1.00 89.38 82 TRP A N 1
ATOM 586 C CA . TRP A 1 82 ? -9.509 -5.438 8.488 1.00 89.38 82 TRP A CA 1
ATOM 587 C C . TRP A 1 82 ? -9.173 -4.689 7.201 1.00 89.38 82 TRP A C 1
ATOM 589 O O . TRP A 1 82 ? -8.289 -5.131 6.473 1.00 89.38 82 TRP A O 1
ATOM 599 N N . ALA A 1 83 ? -9.810 -3.546 6.937 1.00 90.44 83 ALA A N 1
ATOM 600 C CA . ALA A 1 83 ? -9.469 -2.711 5.790 1.00 90.44 83 ALA A CA 1
ATOM 601 C C . ALA A 1 83 ? -8.017 -2.200 5.855 1.00 90.44 83 ALA A C 1
ATOM 603 O O . ALA A 1 83 ? -7.304 -2.283 4.856 1.00 90.44 83 ALA A O 1
ATOM 604 N N . SER A 1 84 ? -7.538 -1.765 7.027 1.00 88.94 84 SER A N 1
ATOM 605 C CA . SER A 1 84 ? -6.141 -1.345 7.229 1.00 88.94 84 SER A CA 1
ATOM 606 C C . SER A 1 84 ? -5.148 -2.498 7.038 1.00 88.94 84 SER A C 1
ATOM 608 O O . SER A 1 84 ? -4.102 -2.325 6.405 1.00 88.94 84 SER A O 1
ATOM 610 N N . VAL A 1 85 ? -5.477 -3.689 7.552 1.00 90.69 85 VAL A N 1
ATOM 611 C CA . VAL A 1 85 ? -4.652 -4.898 7.390 1.00 90.69 85 VAL A CA 1
ATOM 612 C C . VAL A 1 85 ? -4.578 -5.297 5.917 1.00 90.69 85 VAL A C 1
ATOM 614 O O . VAL A 1 85 ? -3.481 -5.436 5.382 1.00 90.69 85 VAL A O 1
ATOM 617 N N . TRP A 1 86 ? -5.719 -5.412 5.232 1.00 92.69 86 TRP A N 1
ATOM 618 C CA . TRP A 1 86 ? -5.758 -5.746 3.807 1.00 92.69 86 TRP A CA 1
ATOM 619 C C . TRP A 1 86 ? -5.085 -4.685 2.938 1.00 92.69 86 TRP A C 1
ATOM 621 O O . TRP A 1 86 ? -4.394 -5.043 1.989 1.00 92.69 86 TRP A O 1
ATOM 631 N N . GLY A 1 87 ? -5.208 -3.401 3.288 1.00 92.00 87 GLY A N 1
ATOM 632 C CA . GLY A 1 87 ? -4.473 -2.320 2.633 1.00 92.00 87 GLY A CA 1
ATOM 633 C C . GLY A 1 87 ? -2.963 -2.517 2.747 1.00 92.00 87 GLY A C 1
ATOM 634 O O . GLY A 1 87 ? -2.257 -2.468 1.746 1.00 92.00 87 GLY A O 1
ATOM 635 N N . SER A 1 88 ? -2.474 -2.840 3.944 1.00 90.88 88 SER A N 1
ATOM 636 C CA . SER A 1 88 ? -1.049 -3.107 4.187 1.00 90.88 88 SER A CA 1
ATOM 637 C C . SER A 1 88 ? -0.551 -4.340 3.425 1.00 90.88 88 SER A C 1
ATOM 639 O O . SER A 1 88 ? 0.525 -4.311 2.831 1.00 90.88 88 SER A O 1
ATOM 641 N N . VAL A 1 89 ? -1.352 -5.411 3.393 1.00 94.62 89 VAL A N 1
ATOM 642 C CA . VAL A 1 89 ? -1.052 -6.630 2.625 1.00 94.62 89 VAL A CA 1
ATOM 643 C C . VAL A 1 89 ? -0.994 -6.329 1.131 1.00 94.62 89 VAL A C 1
ATOM 645 O O . VAL A 1 89 ? -0.074 -6.787 0.464 1.00 94.62 89 VAL A O 1
ATOM 648 N N . LEU A 1 90 ? -1.930 -5.537 0.606 1.00 95.12 90 LEU A N 1
ATOM 649 C CA . LEU A 1 90 ? -1.956 -5.157 -0.804 1.00 95.12 90 LEU A CA 1
ATOM 650 C C . LEU A 1 90 ? -0.715 -4.344 -1.193 1.00 95.12 90 LEU A C 1
ATOM 652 O O . LEU A 1 90 ? -0.089 -4.639 -2.211 1.00 95.12 90 LEU A O 1
ATOM 656 N N . VAL A 1 91 ? -0.325 -3.368 -0.364 1.00 94.19 91 VAL A N 1
ATOM 657 C CA . VAL A 1 91 ? 0.900 -2.571 -0.559 1.00 94.19 91 VAL A CA 1
ATOM 658 C C . VAL A 1 91 ? 2.134 -3.479 -0.562 1.00 94.19 91 VAL A C 1
ATOM 660 O O . VAL A 1 91 ? 2.955 -3.394 -1.476 1.00 94.19 91 VAL A O 1
ATOM 663 N N . ALA A 1 92 ? 2.249 -4.389 0.412 1.00 94.06 92 ALA A N 1
ATOM 664 C CA . ALA A 1 92 ? 3.365 -5.328 0.502 1.00 94.06 92 ALA A CA 1
ATOM 665 C C . ALA A 1 92 ? 3.406 -6.312 -0.678 1.00 94.06 92 ALA A C 1
ATOM 667 O O . ALA A 1 92 ? 4.475 -6.563 -1.231 1.00 94.06 92 ALA A O 1
ATOM 668 N N . ALA A 1 93 ? 2.252 -6.845 -1.087 1.00 95.06 93 ALA A N 1
ATOM 669 C CA . ALA A 1 93 ? 2.134 -7.762 -2.215 1.00 95.06 93 ALA A CA 1
ATOM 670 C C . ALA A 1 93 ? 2.524 -7.077 -3.528 1.00 95.06 93 ALA A C 1
ATOM 672 O O . ALA A 1 93 ? 3.264 -7.656 -4.320 1.00 95.06 93 ALA A O 1
ATOM 673 N N . PHE A 1 94 ? 2.090 -5.831 -3.734 1.00 94.44 94 PHE A N 1
ATOM 674 C CA . PHE A 1 94 ? 2.502 -5.045 -4.892 1.00 94.44 94 PHE A CA 1
ATOM 675 C C . PHE A 1 94 ? 4.007 -4.769 -4.871 1.00 94.44 94 PHE A C 1
ATOM 677 O O . PHE A 1 94 ? 4.680 -5.000 -5.871 1.00 94.44 94 PHE A O 1
ATOM 684 N N . ALA A 1 95 ? 4.559 -4.351 -3.728 1.0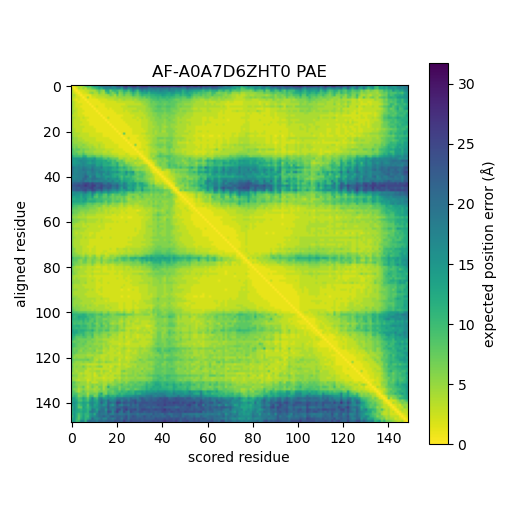0 93.19 95 ALA A N 1
ATOM 685 C CA . ALA A 1 95 ? 5.993 -4.119 -3.593 1.00 93.19 95 ALA A CA 1
ATOM 686 C C . ALA A 1 95 ? 6.813 -5.391 -3.876 1.00 93.19 95 ALA A C 1
ATOM 688 O O . ALA A 1 95 ? 7.779 -5.348 -4.636 1.00 93.19 95 ALA A O 1
ATOM 689 N N . GLY A 1 96 ? 6.399 -6.534 -3.322 1.00 93.25 96 GLY A N 1
ATOM 690 C CA . GLY A 1 96 ? 7.018 -7.836 -3.576 1.00 93.25 96 GLY A CA 1
ATOM 691 C C . GLY A 1 96 ? 6.898 -8.275 -5.036 1.00 93.25 96 GLY 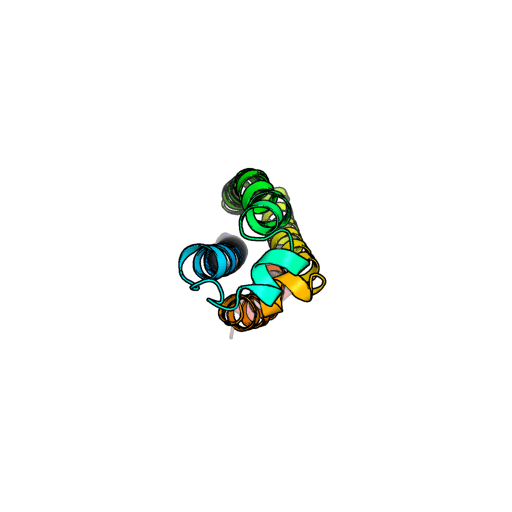A C 1
ATOM 692 O O . GLY A 1 96 ? 7.860 -8.783 -5.612 1.00 93.25 96 GLY A O 1
ATOM 693 N N . TRP A 1 97 ? 5.752 -8.023 -5.670 1.00 93.38 97 TRP A N 1
ATOM 694 C CA . TRP A 1 97 ? 5.566 -8.295 -7.091 1.00 93.38 97 TRP A CA 1
ATOM 695 C C . TRP A 1 97 ? 6.507 -7.457 -7.957 1.00 93.38 97 TRP A C 1
ATOM 697 O O . TRP A 1 97 ? 7.173 -8.012 -8.830 1.00 93.38 97 TRP A O 1
ATOM 707 N N . VAL A 1 98 ? 6.640 -6.157 -7.685 1.00 90.38 98 VAL A N 1
ATOM 708 C CA . VAL A 1 98 ? 7.583 -5.287 -8.403 1.00 90.38 98 VAL A CA 1
ATOM 709 C C . VAL A 1 98 ? 9.032 -5.727 -8.161 1.00 90.38 98 VAL A C 1
ATOM 711 O O . VAL A 1 98 ? 9.798 -5.810 -9.117 1.00 90.38 98 VAL A O 1
ATOM 714 N N . LEU A 1 99 ? 9.400 -6.109 -6.931 1.00 91.31 99 LEU A N 1
ATOM 715 C CA . LEU A 1 99 ? 10.734 -6.646 -6.622 1.00 91.31 99 LEU A CA 1
ATOM 716 C C . LEU A 1 99 ? 11.055 -7.941 -7.382 1.00 91.31 99 LEU A C 1
ATOM 718 O O . LEU A 1 99 ? 12.211 -8.184 -7.716 1.00 91.31 99 LEU A O 1
ATOM 722 N N . SER A 1 100 ? 10.048 -8.761 -7.700 1.00 91.56 100 SER A N 1
ATOM 723 C CA . SER A 1 100 ? 10.243 -9.976 -8.505 1.00 91.56 100 SER A CA 1
ATOM 724 C C . SER A 1 100 ? 10.569 -9.689 -9.981 1.00 91.56 100 SER A C 1
ATOM 726 O O . SER A 1 100 ? 10.987 -10.587 -10.713 1.00 91.56 100 SER A O 1
ATOM 728 N N . ARG A 1 101 ? 10.401 -8.440 -10.442 1.00 86.19 101 ARG A N 1
ATOM 729 C CA . ARG A 1 101 ? 10.694 -8.010 -11.816 1.00 86.19 101 ARG A CA 1
ATOM 730 C C . ARG A 1 101 ? 12.107 -7.429 -11.911 1.00 86.19 101 ARG A C 1
ATOM 732 O O . ARG A 1 101 ? 12.280 -6.216 -11.954 1.00 86.19 101 ARG A O 1
ATOM 739 N N . GLY A 1 102 ? 13.113 -8.304 -12.002 1.00 83.06 102 GLY A N 1
ATOM 740 C CA . GLY A 1 102 ? 14.531 -7.911 -12.085 1.00 83.06 102 GLY A CA 1
ATOM 741 C C . GLY A 1 102 ? 14.824 -6.851 -13.156 1.00 83.06 102 GLY A C 1
ATOM 742 O O . GLY A 1 102 ? 15.415 -5.821 -12.848 1.00 83.06 102 GLY A O 1
ATOM 743 N N . TYR A 1 103 ? 14.281 -7.027 -14.367 1.00 80.88 103 TYR A N 1
ATOM 744 C CA . TYR A 1 103 ? 14.461 -6.073 -15.472 1.00 80.88 103 TYR A CA 1
ATOM 745 C C . TYR A 1 103 ? 14.002 -4.644 -15.125 1.00 80.88 103 TYR A C 1
ATOM 747 O O . TYR A 1 103 ? 14.562 -3.662 -15.604 1.00 80.88 103 TYR A O 1
ATOM 755 N N . LEU A 1 104 ? 12.974 -4.512 -14.282 1.00 79.44 104 LEU A N 1
ATOM 756 C CA . LEU A 1 104 ? 12.394 -3.224 -13.928 1.00 79.44 104 LEU A CA 1
ATOM 757 C C . LEU A 1 104 ? 13.255 -2.492 -12.893 1.00 79.44 104 LEU A C 1
ATOM 759 O O . LEU A 1 104 ? 13.335 -1.268 -12.915 1.00 79.44 104 LEU A O 1
ATOM 763 N N . LEU A 1 105 ? 13.934 -3.246 -12.026 1.00 83.88 105 LEU A N 1
ATOM 764 C CA . LEU A 1 105 ? 14.923 -2.721 -11.084 1.00 83.88 105 LEU A CA 1
ATOM 765 C C . LEU A 1 105 ? 16.209 -2.300 -11.808 1.00 83.88 105 LEU A C 1
ATOM 767 O O . LEU A 1 105 ? 16.801 -1.286 -11.450 1.00 83.88 105 LEU A O 1
ATOM 771 N N . ASP A 1 106 ? 16.597 -3.022 -12.861 1.00 83.94 106 ASP A N 1
ATOM 772 C CA . ASP A 1 106 ? 17.724 -2.642 -13.721 1.00 83.94 106 ASP A CA 1
ATOM 773 C C . ASP A 1 106 ? 17.440 -1.377 -14.545 1.00 83.94 106 ASP A C 1
ATOM 775 O O . ASP A 1 106 ? 18.366 -0.620 -14.858 1.00 83.94 106 ASP A O 1
ATOM 779 N N . TYR A 1 107 ? 16.167 -1.151 -14.886 1.00 79.50 107 TYR A N 1
ATOM 780 C CA . TYR A 1 107 ? 15.687 0.035 -15.593 1.00 79.50 107 TYR A CA 1
ATOM 781 C C . TYR A 1 107 ? 15.495 1.250 -14.667 1.00 79.50 107 TYR A C 1
ATOM 783 O O . TYR A 1 107 ? 15.818 2.375 -15.051 1.00 79.50 107 TYR A O 1
ATOM 791 N N . LEU A 1 108 ? 15.001 1.030 -13.441 1.00 84.00 108 LEU A N 1
ATOM 792 C CA . LEU A 1 108 ? 14.735 2.046 -12.412 1.00 84.00 108 LEU A CA 1
ATOM 793 C C . LEU A 1 108 ? 15.500 1.716 -11.114 1.00 84.00 108 LEU A C 1
ATOM 795 O O . LEU A 1 108 ? 14.896 1.279 -10.132 1.00 84.00 108 LEU A O 1
ATOM 799 N N . PRO A 1 109 ? 16.819 1.965 -11.045 1.00 80.88 109 PRO A N 1
ATOM 800 C CA . PRO A 1 109 ? 17.633 1.557 -9.896 1.00 80.88 109 PRO A CA 1
ATOM 801 C C . PRO A 1 109 ? 17.201 2.216 -8.575 1.00 80.88 109 PRO A C 1
ATOM 803 O O . PRO A 1 109 ? 17.241 1.581 -7.522 1.00 80.88 109 PRO A O 1
ATOM 806 N N . GLY A 1 110 ? 16.704 3.458 -8.616 1.00 83.06 110 GLY A N 1
ATOM 807 C CA . GLY A 1 110 ? 16.175 4.153 -7.432 1.00 83.06 110 GLY A CA 1
ATOM 808 C C . GLY A 1 110 ? 14.854 3.582 -6.896 1.00 83.06 110 GLY A C 1
ATOM 809 O O . GLY A 1 110 ? 14.513 3.803 -5.734 1.00 83.06 110 GLY A O 1
ATOM 810 N N . LEU A 1 111 ? 14.124 2.799 -7.699 1.00 86.19 111 LEU A N 1
ATOM 811 C CA . LEU A 1 111 ? 12.893 2.139 -7.262 1.00 86.19 111 LEU A CA 1
ATOM 812 C C . LEU A 1 111 ? 13.187 1.014 -6.262 1.00 86.19 111 LEU A C 1
ATOM 814 O O . LEU A 1 111 ? 12.402 0.800 -5.340 1.00 86.19 111 LEU A O 1
ATOM 818 N N . HIS A 1 112 ? 14.328 0.333 -6.408 1.00 88.56 112 HIS A N 1
ATOM 819 C CA . HIS A 1 112 ? 14.736 -0.748 -5.512 1.00 88.56 112 HIS A CA 1
ATOM 820 C C . HIS A 1 112 ? 14.813 -0.271 -4.058 1.00 88.56 112 HIS A C 1
ATOM 822 O O . HIS A 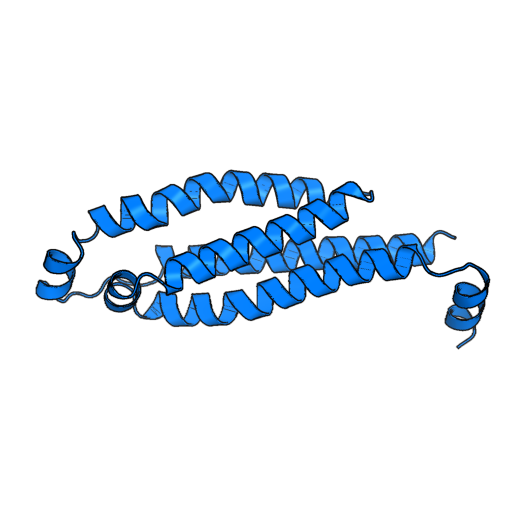1 112 ? 14.231 -0.887 -3.165 1.00 88.56 112 HIS A O 1
ATOM 828 N N . GLU A 1 113 ? 15.490 0.854 -3.820 1.00 88.44 113 GLU A N 1
ATOM 829 C CA . GLU A 1 113 ? 15.646 1.415 -2.477 1.00 88.44 113 GLU A CA 1
ATOM 830 C C . GLU A 1 113 ? 14.286 1.790 -1.869 1.00 88.44 113 GLU A C 1
ATOM 832 O O . GLU A 1 113 ? 14.001 1.454 -0.719 1.00 88.44 113 GLU A O 1
ATOM 837 N N . GLN A 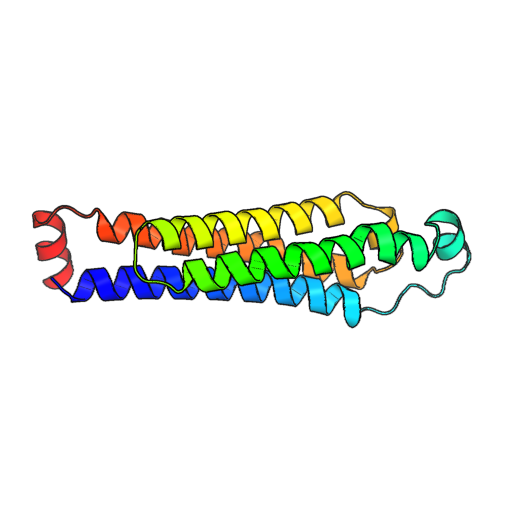1 114 ? 13.399 2.408 -2.657 1.00 89.25 114 GLN A N 1
ATOM 838 C CA . GLN A 1 114 ? 12.050 2.756 -2.199 1.00 89.25 114 GLN A CA 1
ATOM 839 C C . GLN A 1 114 ? 11.240 1.508 -1.818 1.00 89.25 114 GLN A C 1
ATOM 841 O O . GLN A 1 114 ? 10.594 1.487 -0.767 1.00 89.25 114 GLN A O 1
ATOM 846 N N . LEU A 1 115 ? 11.309 0.439 -2.618 1.00 87.69 115 LEU A N 1
ATOM 847 C CA . LEU A 1 115 ? 10.607 -0.821 -2.352 1.00 87.69 115 LEU A CA 1
ATOM 848 C C . LEU A 1 115 ? 11.105 -1.509 -1.077 1.00 87.69 115 LEU A C 1
ATOM 850 O O . LEU A 1 115 ? 10.282 -1.962 -0.276 1.00 87.69 115 LEU A O 1
ATOM 854 N N . LEU A 1 116 ? 12.422 -1.521 -0.837 1.00 90.50 116 LEU A N 1
ATOM 855 C CA . LEU A 1 116 ? 13.004 -2.075 0.389 1.00 90.50 116 LEU A CA 1
ATOM 856 C C . LEU A 1 116 ? 12.496 -1.365 1.642 1.00 90.50 116 LEU A C 1
ATOM 858 O O . LEU A 1 116 ? 12.222 -2.021 2.643 1.00 90.50 116 LEU A O 1
ATOM 862 N N . TRP A 1 117 ? 12.302 -0.047 1.584 1.00 87.75 117 TRP A N 1
ATOM 863 C CA . TRP A 1 117 ? 11.697 0.700 2.684 1.00 87.75 117 TRP A CA 1
ATOM 864 C C . TRP A 1 117 ? 10.195 0.448 2.836 1.00 87.75 117 TRP A C 1
ATOM 866 O O . TRP A 1 117 ? 9.651 0.610 3.931 1.00 87.75 117 TRP A O 1
ATOM 876 N N . THR A 1 118 ? 9.510 0.053 1.763 1.00 87.12 118 THR A N 1
ATOM 877 C CA .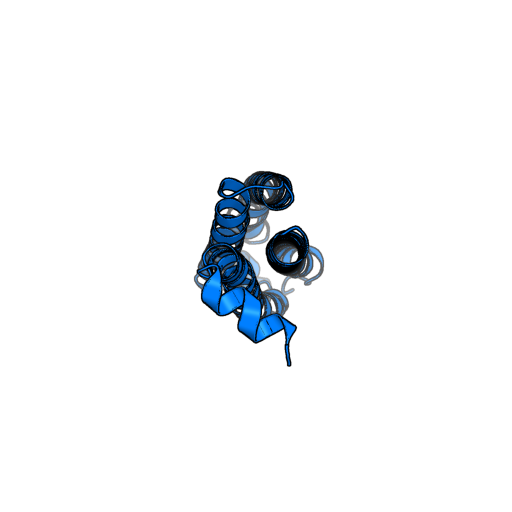 THR A 1 118 ? 8.053 -0.115 1.768 1.00 87.12 118 THR A CA 1
ATOM 878 C C . THR A 1 118 ? 7.611 -1.394 2.483 1.00 87.12 118 THR A C 1
ATOM 880 O O . THR A 1 118 ? 6.579 -1.403 3.158 1.00 87.12 118 THR A O 1
ATOM 883 N N . LEU A 1 119 ? 8.399 -2.468 2.390 1.00 88.88 119 LEU A N 1
ATOM 884 C CA . LEU A 1 119 ? 8.117 -3.744 3.058 1.00 88.88 119 LEU A CA 1
ATOM 885 C C . LEU A 1 119 ? 8.037 -3.634 4.596 1.00 88.88 119 LEU A C 1
ATOM 887 O O . LEU A 1 119 ? 6.994 -3.995 5.149 1.00 88.88 119 LEU A O 1
ATOM 891 N N . PRO A 1 120 ? 9.053 -3.106 5.313 1.00 88.25 120 PRO A N 1
ATOM 892 C CA . PRO A 1 120 ? 8.975 -2.954 6.763 1.00 88.25 120 PRO A CA 1
ATOM 893 C C . PRO A 1 120 ? 7.890 -1.952 7.167 1.00 88.25 120 PRO A C 1
ATOM 895 O O . PRO A 1 120 ? 7.202 -2.182 8.156 1.00 88.25 120 PRO A O 1
ATOM 898 N N . LEU A 1 121 ? 7.660 -0.890 6.381 1.00 85.25 121 LEU A N 1
ATOM 899 C CA . LEU A 1 121 ? 6.551 0.044 6.610 1.00 85.25 121 LEU A CA 1
ATOM 900 C C . LEU A 1 121 ? 5.190 -0.658 6.563 1.00 85.25 121 LEU A C 1
ATOM 902 O O . LEU A 1 121 ? 4.360 -0.443 7.443 1.00 85.25 121 LEU A O 1
ATOM 906 N N . SER A 1 122 ? 4.979 -1.530 5.578 1.00 85.06 122 SER A N 1
ATOM 907 C CA . SER A 1 122 ? 3.736 -2.295 5.441 1.00 85.06 122 SER A CA 1
ATOM 908 C C . SER A 1 122 ? 3.563 -3.297 6.587 1.00 85.06 122 SER A C 1
ATOM 910 O O . SER A 1 122 ? 2.464 -3.443 7.121 1.00 85.06 122 SER A O 1
ATOM 912 N N . GLY A 1 123 ? 4.653 -3.936 7.024 1.00 83.88 123 GLY A N 1
ATOM 913 C CA . GLY A 1 123 ? 4.657 -4.791 8.214 1.00 83.88 123 GLY A CA 1
ATOM 914 C C . GLY A 1 123 ? 4.287 -4.024 9.487 1.00 83.88 123 GLY A C 1
ATOM 915 O O . GLY A 1 123 ? 3.427 -4.466 10.247 1.00 83.88 123 GLY A O 1
ATOM 916 N N . CYS A 1 124 ? 4.867 -2.837 9.688 1.00 89.06 124 CYS A N 1
ATOM 917 C CA . CYS A 1 124 ? 4.524 -1.948 10.797 1.00 89.06 124 CYS A CA 1
ATOM 918 C C . CYS A 1 124 ? 3.057 -1.505 10.738 1.00 89.06 124 CYS A C 1
ATOM 920 O O . CYS A 1 124 ? 2.370 -1.561 11.753 1.00 89.06 124 CYS A O 1
ATOM 922 N N . ALA A 1 125 ? 2.557 -1.111 9.565 1.00 84.81 125 ALA A N 1
ATOM 923 C CA . ALA A 1 125 ? 1.162 -0.715 9.377 1.00 84.81 125 ALA A CA 1
ATOM 924 C C . ALA A 1 125 ? 0.190 -1.830 9.790 1.00 84.81 125 ALA A C 1
ATOM 926 O O . ALA A 1 125 ? -0.714 -1.600 10.600 1.00 84.81 125 ALA A O 1
ATOM 927 N N . ALA A 1 126 ? 0.427 -3.051 9.302 1.00 85.25 126 ALA A N 1
ATOM 928 C CA . ALA A 1 126 ? -0.369 -4.221 9.653 1.00 85.25 126 ALA A CA 1
ATOM 929 C C . ALA A 1 126 ? -0.275 -4.545 11.151 1.00 85.25 126 ALA A C 1
ATOM 931 O O . ALA A 1 126 ? -1.295 -4.804 11.786 1.00 85.25 126 ALA A O 1
ATOM 932 N N . GLY A 1 127 ? 0.928 -4.484 11.730 1.00 86.31 127 GLY A N 1
ATOM 933 C CA . GLY A 1 127 ? 1.155 -4.736 13.153 1.00 86.31 127 GLY A CA 1
ATOM 934 C C . GLY A 1 127 ? 0.433 -3.736 14.058 1.00 86.31 127 GLY A C 1
ATOM 935 O O . GLY A 1 127 ? -0.228 -4.137 15.014 1.00 86.31 127 GLY A O 1
ATOM 936 N N . VAL A 1 128 ? 0.495 -2.442 13.734 1.00 88.50 128 VAL A N 1
ATOM 937 C CA . VAL A 1 128 ? -0.184 -1.379 14.492 1.00 88.50 128 VAL A CA 1
ATOM 938 C C . VAL A 1 128 ? -1.708 -1.517 14.382 1.00 88.50 128 VAL A C 1
ATOM 940 O O . VAL A 1 128 ? -2.410 -1.415 15.391 1.00 88.50 128 VAL A O 1
ATOM 943 N N . ALA A 1 129 ? -2.231 -1.822 13.190 1.00 83.94 129 ALA A N 1
ATOM 944 C CA . ALA A 1 129 ? -3.656 -2.082 13.007 1.00 83.94 129 ALA A CA 1
ATOM 945 C C . ALA A 1 129 ? -4.105 -3.343 13.766 1.00 83.94 129 ALA A C 1
ATOM 947 O O . ALA A 1 129 ? -5.104 -3.299 14.479 1.00 83.94 129 ALA A O 1
ATOM 948 N N . ALA A 1 130 ? -3.351 -4.442 13.710 1.00 86.00 130 ALA A N 1
ATOM 949 C CA . ALA A 1 130 ? -3.652 -5.660 14.465 1.00 86.00 130 ALA A CA 1
ATOM 950 C C . ALA A 1 130 ? -3.612 -5.424 15.986 1.00 86.00 130 ALA A C 1
ATOM 952 O O . ALA A 1 130 ? -4.466 -5.924 16.719 1.00 86.00 130 ALA A O 1
ATOM 953 N N . ALA A 1 131 ? -2.675 -4.603 16.469 1.00 86.38 131 ALA A N 1
ATOM 954 C CA . ALA A 1 131 ? -2.594 -4.233 17.879 1.00 86.38 131 ALA A CA 1
ATOM 955 C C . ALA A 1 131 ? -3.852 -3.496 18.365 1.00 86.38 131 ALA A C 1
ATOM 957 O O . ALA A 1 131 ? -4.281 -3.720 19.498 1.00 86.38 131 ALA A O 1
ATOM 958 N N . SER A 1 132 ? -4.494 -2.680 17.515 1.00 86.81 132 SER A N 1
ATOM 959 C CA . SER A 1 132 ? -5.765 -2.032 17.874 1.00 86.81 132 SER A CA 1
ATOM 960 C C . SER A 1 132 ? -6.868 -3.035 18.215 1.00 86.81 132 SER A C 1
ATOM 962 O O . SER A 1 132 ? -7.654 -2.793 19.131 1.00 86.81 132 SER A O 1
ATOM 964 N N . TRP A 1 133 ? -6.888 -4.190 17.540 1.00 83.31 133 TRP A N 1
ATOM 965 C CA . TRP A 1 133 ? -7.863 -5.240 17.810 1.00 83.31 133 TRP A CA 1
ATOM 966 C C . TRP A 1 133 ? -7.610 -5.881 19.176 1.00 83.31 133 TRP A C 1
ATOM 968 O O . TRP A 1 133 ? -8.532 -6.006 19.981 1.00 83.31 133 TRP A O 1
ATOM 978 N N . GLY A 1 134 ? -6.345 -6.180 19.487 1.00 82.56 134 GLY A N 1
ATOM 979 C CA . GLY A 1 134 ? -5.953 -6.723 20.788 1.00 82.56 134 GLY A CA 1
ATOM 980 C C . GLY A 1 134 ? -6.291 -5.795 21.961 1.00 82.56 134 GLY A C 1
ATOM 981 O O . GLY A 1 134 ? -6.706 -6.269 23.018 1.00 82.56 134 GLY A O 1
ATOM 982 N N . VAL A 1 135 ? -6.179 -4.473 21.776 1.00 80.94 135 VAL A N 1
ATOM 983 C CA . VAL A 1 135 ? -6.581 -3.475 22.787 1.00 80.94 135 VAL A CA 1
ATOM 984 C C . VAL A 1 135 ? -8.095 -3.495 23.026 1.00 80.94 135 VAL A C 1
ATOM 986 O O . VAL A 1 135 ? -8.541 -3.359 24.170 1.00 80.94 135 VAL A O 1
ATOM 989 N N . ASP A 1 136 ? -8.888 -3.700 21.975 1.00 77.69 136 ASP A N 1
ATOM 990 C CA . ASP A 1 136 ? -10.350 -3.708 22.063 1.00 77.69 136 ASP A CA 1
ATOM 991 C C . ASP A 1 136 ? -10.891 -4.981 22.753 1.00 77.69 136 ASP A C 1
ATOM 993 O O . ASP A 1 136 ? -11.927 -4.930 23.422 1.00 77.69 136 ASP A O 1
ATOM 997 N N . GLU A 1 137 ? -10.153 -6.098 22.689 1.00 77.06 137 GLU A N 1
ATOM 998 C CA . GLU A 1 137 ? -10.518 -7.393 23.294 1.00 77.06 137 GLU A CA 1
ATOM 999 C C . GLU A 1 137 ? -10.073 -7.590 24.752 1.00 77.06 137 GLU A C 1
ATOM 1001 O O . GLU A 1 137 ? -10.436 -8.585 25.382 1.00 77.06 137 GLU A O 1
ATOM 1006 N N . LEU A 1 138 ? -9.327 -6.649 25.344 1.00 74.12 138 LEU A N 1
ATOM 1007 C CA . LEU A 1 138 ? -8.849 -6.802 26.722 1.00 74.12 138 LEU A CA 1
ATOM 1008 C C . LEU A 1 138 ? -10.025 -6.991 27.706 1.00 74.12 138 LEU A C 1
ATOM 1010 O O . LEU A 1 138 ? -10.907 -6.122 27.756 1.00 74.12 138 LEU A O 1
ATOM 1014 N N . PRO A 1 139 ? -10.040 -8.064 28.526 1.00 72.75 139 PRO A N 1
ATOM 1015 C CA . PRO A 1 139 ? -11.108 -8.308 29.491 1.00 72.75 139 PRO A CA 1
ATOM 1016 C C . PRO A 1 139 ? -11.160 -7.196 30.546 1.00 72.75 139 PRO A C 1
ATOM 1018 O O . PRO A 1 139 ? -10.126 -6.641 30.930 1.00 72.75 139 PRO A O 1
ATOM 1021 N N . ALA A 1 140 ? -12.363 -6.877 31.034 1.00 66.31 140 ALA A N 1
ATOM 1022 C CA . ALA A 1 140 ? -12.624 -5.719 31.899 1.00 66.31 140 ALA A CA 1
ATOM 1023 C C . ALA A 1 140 ? -11.681 -5.632 33.118 1.00 66.31 140 ALA A C 1
ATOM 1025 O O . ALA A 1 140 ? -11.130 -4.567 33.387 1.00 66.31 140 ALA A O 1
ATOM 1026 N N . GLY A 1 141 ? -11.384 -6.760 33.774 1.00 64.94 141 GLY A N 1
ATOM 1027 C CA . GLY A 1 141 ? -10.477 -6.799 34.931 1.00 64.94 141 GLY A CA 1
ATOM 1028 C C . GLY A 1 141 ? -9.001 -6.501 34.620 1.00 64.94 141 GLY A C 1
ATOM 1029 O O . GLY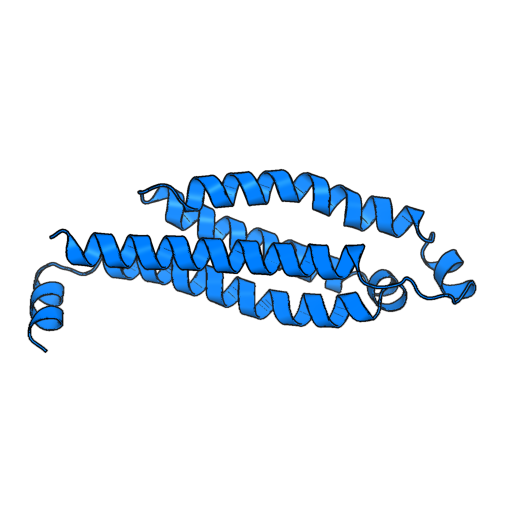 A 1 141 ? -8.246 -6.123 35.513 1.00 64.94 141 GLY A O 1
ATOM 1030 N N . ARG A 1 142 ? -8.562 -6.628 33.358 1.00 65.25 142 ARG A N 1
ATOM 1031 C CA . ARG A 1 142 ? -7.198 -6.257 32.935 1.00 65.25 142 ARG A CA 1
ATOM 1032 C C . ARG A 1 142 ? -7.102 -4.764 32.585 1.00 65.25 142 ARG A C 1
ATOM 1034 O O . ARG A 1 142 ? -6.034 -4.179 32.738 1.00 65.25 142 ARG A O 1
ATOM 1041 N N . ARG A 1 143 ? -8.223 -4.132 32.200 1.00 63.59 143 ARG A N 1
ATOM 1042 C CA . ARG A 1 143 ? -8.310 -2.680 31.945 1.00 63.59 143 ARG A CA 1
ATOM 1043 C C . ARG A 1 143 ? -8.128 -1.864 33.225 1.00 63.59 143 ARG A C 1
ATOM 1045 O O . ARG A 1 143 ? -7.446 -0.849 33.190 1.00 63.59 143 ARG A O 1
ATOM 1052 N N . GLU A 1 144 ? -8.671 -2.337 34.347 1.00 63.72 144 GLU A N 1
ATOM 1053 C CA . GLU A 1 144 ? -8.568 -1.647 35.644 1.00 63.72 144 GLU A CA 1
ATOM 1054 C C . GLU A 1 144 ? -7.144 -1.623 36.219 1.00 63.72 144 GLU A C 1
ATOM 1056 O O . GLU A 1 144 ? -6.778 -0.668 36.903 1.00 63.72 144 GLU A O 1
ATOM 1061 N N . ARG A 1 145 ? -6.314 -2.637 35.923 1.00 70.81 145 ARG A N 1
ATOM 1062 C CA . ARG A 1 145 ? -4.896 -2.629 36.327 1.00 70.81 145 ARG A CA 1
ATOM 1063 C C . ARG A 1 145 ? -4.055 -1.661 35.500 1.00 70.81 145 ARG A C 1
ATOM 1065 O O . ARG A 1 145 ? -3.181 -1.021 36.065 1.00 70.81 145 ARG A O 1
ATOM 1072 N N . ALA A 1 146 ? -4.334 -1.529 34.203 1.00 61.19 146 ALA A N 1
ATOM 1073 C CA . ALA A 1 146 ? -3.559 -0.676 33.298 1.00 61.19 146 ALA A CA 1
ATOM 1074 C C . ALA A 1 146 ? -3.763 0.833 33.535 1.00 61.19 146 ALA A C 1
ATOM 1076 O O . ALA A 1 146 ? -2.944 1.628 33.100 1.00 61.19 146 ALA A O 1
ATOM 1077 N N . THR A 1 147 ? -4.845 1.237 34.209 1.00 64.25 147 THR A N 1
ATOM 1078 C CA . THR A 1 147 ? -5.123 2.648 34.541 1.00 64.25 147 THR A CA 1
ATOM 1079 C C . THR A 1 147 ? -4.665 3.062 35.942 1.00 64.25 147 THR A C 1
ATOM 1081 O O . THR A 1 147 ? -4.838 4.219 36.309 1.00 64.25 147 THR A O 1
ATOM 1084 N N . ARG A 1 148 ? -4.170 2.124 36.764 1.00 68.50 148 ARG A N 1
ATOM 1085 C CA . ARG A 1 148 ? -3.722 2.388 38.148 1.00 68.50 148 ARG A CA 1
ATOM 1086 C C . ARG A 1 148 ? -2.204 2.537 38.295 1.00 68.50 148 ARG A C 1
ATOM 1088 O O . ARG A 1 148 ? -1.752 2.861 39.389 1.00 68.50 148 ARG A O 1
ATOM 1095 N N . THR A 1 149 ? -1.454 2.269 37.234 1.00 56.25 149 THR A N 1
ATOM 1096 C CA . THR A 1 149 ? -0.009 2.514 37.118 1.00 56.25 149 THR A CA 1
ATOM 1097 C C . THR A 1 149 ? 0.226 3.811 36.376 1.00 56.25 149 THR A C 1
ATOM 1099 O O . THR A 1 149 ? 1.075 4.595 36.840 1.00 56.25 149 THR A O 1
#

Solvent-accessible surface area (backbone atoms only — not comparable to full-atom values): 7483 Å² total; per-residue (Å²): 125,66,67,56,56,52,50,19,51,50,32,19,41,50,11,24,51,38,24,52,51,27,48,48,38,49,49,47,24,64,76,70,40,69,67,61,88,52,67,67,61,36,62,76,52,54,30,74,60,39,49,40,61,72,44,51,48,54,48,58,59,45,46,54,52,43,49,53,22,40,56,42,10,64,45,93,56,78,69,11,38,52,24,20,34,52,34,8,50,51,47,33,51,50,42,51,54,55,66,70,36,59,66,56,38,72,37,26,60,60,32,48,62,35,39,63,57,25,44,60,36,14,52,50,10,27,50,37,13,53,47,18,54,57,56,67,65,56,54,72,80,61,55,61,58,70,74,73,113

Foldseek 3Di:
DVPLLVLLLVLLLVLLVLLVVLLVLLVCLLPVFDWDPDVVLCVVCVHPVNCCVVQVVVSVVCVVVLVVLSVLSNDRDPSNLVSSLVSLVSSLVSLVVCVVPPSVCVGGVSSVVSSVVSNVSSVSSNVSSVVSVVSVPDDPVVVVVVVVD

Nearest PDB structures (foldseek):
  2lqg-assembly1_A  TM=4.191E-01  e=8.675E-01  Mus musculus
  8vdo-assembly1_A  TM=4.473E-01  e=8.639E+00  Mus musculus
  8dt0-assembly2_B  TM=3.090E-01  e=5.688E+00  synthetic construct

pLDDT: mean 84.21, std 9.28, range [56.25, 95.75]

Mean predicted aligned error: 7.0 Å

Sequence (149 aa):
MGYFRGIAYGLQVAGTWIAVAGWGRIGMGLWTTRPTADPLRDLEGGGSFAAAVQVYLPYLVLSACVAGLAVAGLTPGRGAVWASVWGSVLVAAFAGWVLSRGYLLDYLPGLHEQLLWTLPLSGCAAGVAAASWGVDELPAGRRERATRT